Protein AF-A0A318HND5-F1 (afdb_monomer)

Sequence (137 aa):
MIKKLLAAVVAARGGPLGMVAAGAFGVLAAATIALPSAAAEPECTAAGLSSTLGPVASATGDYLTSHPDLNQVLTTAGGLPQDEAEKSIKVFFATHPQMWIDLRAIGRPLADLRAACPAQAAGPSPDIGKLYDAMAK

Mean predicted aligned error: 14.64 Å

Secondary structure (DSSP, 8-state):
--------------------------------------------SHHHHHHHHHHHHHHHHHHHHH-HHHHHHHHHHTTS-HHHHHHHHHHHHHH-HHHHHHHHHHTHHHHHHHHH-GGGTTSS-HHHHHHHHHHT-

pLDDT: mean 75.85, std 23.35, range [34.03, 98.5]

Foldseek 3Di:
DDDDDDDDDPVPDDDDDDDDDDDDDDDDPPPPPPDPCPPDQQPLDLVSLCVLVPQLVVVVVVLCVVVVVLVVLQVVLVPDDVVVSVVSNVVVCVVVVVSVVVNCVSCVSVVVSCVSHVVCVVPSPPVVVVVVVVVVD

Solvent-accessible surface area (backbone atoms only — not comparable to full-atom values): 8800 Å² total; per-residue (Å²): 141,78,91,79,88,80,92,81,82,81,86,75,88,75,84,93,82,83,84,89,80,93,74,93,74,91,71,90,74,80,74,75,73,79,63,80,75,69,79,65,73,81,52,84,44,75,64,43,48,48,69,54,46,53,60,37,51,51,54,48,52,55,48,33,70,76,33,59,67,61,39,48,53,56,57,56,31,74,77,44,59,70,69,57,22,54,49,52,54,52,57,50,40,72,78,36,56,65,61,53,52,52,53,49,59,56,44,38,68,59,54,52,49,29,70,75,27,64,91,46,54,86,41,77,56,77,61,58,61,52,48,54,59,59,72,75,107

Nearest PDB structures (foldseek):
  6kgq-assembly1_A  TM=4.401E-01  e=3.299E+00  Homo sapiens

InterPro domains:
  IPR032407 Haemophore, haem-binding [PF16525] (42-117)
  IPR032407 Haemophore, haem-binding [TIGR04529] (44-118)
  IPR038378 Haemophore, haem-binding domain superfamily [G3DSA:1.20.20.20] (39-137)

Organism: NCBI:txid39691

Radius of gyration: 23.8 Å; Cα contacts (8 Å, |Δi|>4): 48; chains: 1; bounding box: 48×38×71 Å

Structure (mmCIF, N/CA/C/O backbone):
data_AF-A0A318HND5-F1
#
_entry.id   AF-A0A318HND5-F1
#
loop_
_atom_site.group_PDB
_atom_site.id
_atom_site.type_symbol
_atom_site.label_atom_id
_atom_site.label_alt_id
_atom_site.label_comp_id
_atom_site.label_asym_id
_atom_site.label_entity_id
_atom_site.label_seq_id
_atom_site.pdbx_PDB_ins_code
_atom_site.Cartn_x
_atom_site.Cartn_y
_atom_site.Cartn_z
_atom_site.occupancy
_atom_site.B_iso_or_equiv
_atom_site.auth_seq_id
_atom_site.auth_comp_id
_atom_site.auth_asym_id
_atom_site.auth_atom_id
_atom_site.pdbx_PDB_model_num
ATOM 1 N N . MET A 1 1 ? 30.896 -11.951 -41.084 1.00 43.19 1 MET A N 1
ATOM 2 C CA . MET A 1 1 ? 31.458 -10.980 -42.056 1.00 43.19 1 MET A CA 1
ATOM 3 C C . MET A 1 1 ? 30.339 -10.709 -43.056 1.00 43.19 1 MET A C 1
ATOM 5 O O . MET A 1 1 ? 29.913 -11.677 -43.648 1.00 43.19 1 MET A O 1
ATOM 9 N N . ILE A 1 2 ? 29.681 -9.562 -43.239 1.00 38.75 2 ILE A N 1
ATOM 10 C CA . ILE A 1 2 ? 29.977 -8.121 -43.154 1.00 38.75 2 ILE A CA 1
ATOM 11 C C . ILE A 1 2 ? 28.572 -7.447 -43.189 1.00 38.75 2 ILE A C 1
ATOM 13 O O . ILE A 1 2 ? 27.770 -7.795 -44.043 1.00 38.75 2 ILE A O 1
ATOM 17 N N . LYS A 1 3 ? 28.121 -6.729 -42.141 1.00 34.03 3 LYS A N 1
ATOM 18 C CA . LYS A 1 3 ? 27.896 -5.255 -42.138 1.00 34.03 3 LYS A CA 1
ATOM 19 C C . LYS A 1 3 ? 27.333 -4.743 -43.486 1.00 34.03 3 LYS A C 1
ATOM 21 O O . LYS A 1 3 ? 28.061 -4.763 -44.460 1.00 34.03 3 LYS A O 1
ATOM 26 N N . LYS A 1 4 ? 26.129 -4.172 -43.620 1.00 40.22 4 LYS A N 1
ATOM 27 C CA . LYS A 1 4 ? 25.670 -2.907 -43.012 1.00 40.22 4 LYS A CA 1
ATOM 28 C C . LYS A 1 4 ? 24.433 -2.413 -43.801 1.00 40.22 4 LYS A C 1
ATOM 30 O O . LYS A 1 4 ? 24.447 -2.553 -45.015 1.00 40.22 4 LYS A O 1
ATOM 35 N N . LEU A 1 5 ? 23.520 -1.708 -43.117 1.00 37.84 5 LEU A N 1
ATOM 36 C CA . LEU A 1 5 ? 22.486 -0.795 -43.653 1.00 37.84 5 LEU A CA 1
ATOM 37 C C . LEU A 1 5 ? 21.376 -1.469 -44.498 1.00 37.84 5 LEU A C 1
ATOM 39 O O . LEU A 1 5 ? 21.641 -2.166 -45.459 1.00 37.84 5 LEU A O 1
ATOM 43 N N . LEU A 1 6 ? 20.092 -1.298 -44.193 1.00 38.66 6 LEU A N 1
ATOM 44 C CA . LEU A 1 6 ? 19.392 -0.016 -44.252 1.00 38.66 6 LEU A CA 1
ATOM 45 C C . LEU A 1 6 ? 18.204 0.005 -43.284 1.00 38.66 6 LEU A C 1
ATOM 47 O O . LEU A 1 6 ? 17.392 -0.915 -43.228 1.00 38.66 6 LEU A O 1
ATOM 51 N N . ALA A 1 7 ? 18.127 1.102 -42.541 1.00 40.38 7 ALA A N 1
ATOM 52 C CA . ALA A 1 7 ? 16.972 1.511 -41.772 1.00 40.38 7 ALA A CA 1
ATOM 53 C C . ALA A 1 7 ? 15.795 1.833 -42.701 1.00 40.38 7 ALA A C 1
ATOM 55 O O . ALA A 1 7 ? 15.978 2.572 -43.664 1.00 40.38 7 ALA A O 1
ATOM 56 N N . ALA A 1 8 ? 14.600 1.349 -42.368 1.00 39.00 8 ALA A N 1
ATOM 57 C CA . ALA A 1 8 ? 13.342 2.032 -42.657 1.00 39.00 8 ALA A CA 1
ATOM 58 C C . ALA A 1 8 ? 12.186 1.287 -41.984 1.00 39.00 8 ALA A C 1
ATOM 60 O O . ALA A 1 8 ? 11.844 0.183 -42.383 1.00 39.00 8 ALA A O 1
ATOM 61 N N . VAL A 1 9 ? 11.548 1.922 -41.004 1.00 35.62 9 VAL A N 1
ATOM 62 C CA . VAL A 1 9 ? 10.083 1.982 -40.937 1.00 35.62 9 VAL A CA 1
ATOM 63 C C . VAL A 1 9 ? 9.740 3.249 -40.149 1.00 35.62 9 VAL A C 1
ATOM 65 O O . VAL A 1 9 ? 9.363 3.252 -38.986 1.00 35.62 9 VAL A O 1
ATOM 68 N N . VAL A 1 10 ? 9.915 4.393 -40.811 1.00 37.78 10 VAL A N 1
ATOM 69 C CA . VAL A 1 10 ? 8.964 5.488 -40.614 1.00 37.78 10 VAL A CA 1
ATOM 70 C C . VAL A 1 10 ? 7.778 5.109 -41.487 1.00 37.78 10 VAL A C 1
ATOM 72 O O . VAL A 1 10 ? 7.755 5.359 -42.687 1.00 37.78 10 VAL A O 1
ATOM 75 N N . ALA A 1 11 ? 6.814 4.414 -40.889 1.00 42.06 11 ALA A N 1
ATOM 76 C CA . ALA A 1 11 ? 5.501 4.217 -41.480 1.00 42.06 11 ALA A CA 1
ATOM 77 C C . ALA A 1 11 ? 4.686 5.510 -41.303 1.00 42.06 11 ALA A C 1
ATOM 79 O O . ALA A 1 11 ? 3.715 5.546 -40.550 1.00 42.06 11 ALA A O 1
ATOM 80 N N . ALA A 1 12 ? 5.105 6.582 -41.979 1.00 38.72 12 ALA A N 1
ATOM 81 C CA . ALA A 1 12 ? 4.282 7.763 -42.202 1.00 38.72 12 ALA A CA 1
ATOM 82 C C . ALA A 1 12 ? 3.593 7.588 -43.557 1.00 38.72 12 ALA A C 1
ATOM 84 O O . ALA A 1 12 ? 4.218 7.543 -44.614 1.00 38.72 12 ALA A O 1
ATOM 85 N N . ARG A 1 13 ? 2.286 7.372 -43.490 1.00 48.22 13 ARG A N 1
ATOM 86 C CA . ARG A 1 13 ? 1.412 7.020 -44.606 1.00 48.22 13 ARG A CA 1
ATOM 87 C C . ARG A 1 13 ? 0.896 8.327 -45.211 1.00 48.22 13 ARG A C 1
ATOM 89 O O . ARG A 1 13 ? 0.109 8.998 -44.554 1.00 48.22 13 ARG A O 1
ATOM 96 N N . GLY A 1 14 ? 1.328 8.672 -46.429 1.00 39.88 14 GLY A N 1
ATOM 97 C CA . GLY A 1 14 ? 0.701 9.726 -47.241 1.00 39.88 14 GLY A CA 1
ATOM 98 C C . GLY A 1 14 ? 1.644 10.502 -48.172 1.00 39.88 14 GLY A C 1
ATOM 99 O O . GLY A 1 14 ? 2.255 11.460 -47.728 1.00 39.88 14 GLY A O 1
ATOM 100 N N . GLY A 1 15 ? 1.679 10.114 -49.457 1.00 35.00 15 GLY A N 1
ATOM 101 C CA . GLY A 1 15 ? 1.851 10.991 -50.639 1.00 35.00 15 GLY A CA 1
ATOM 102 C C . GLY A 1 15 ? 3.217 11.664 -50.918 1.00 35.00 15 GLY A C 1
ATOM 103 O O . GLY A 1 15 ? 3.770 12.310 -50.037 1.00 35.00 15 GLY A O 1
ATOM 104 N N . PRO A 1 16 ? 3.754 11.614 -52.159 1.00 44.19 16 PRO A N 1
ATOM 105 C CA . PRO A 1 16 ? 4.972 12.332 -52.532 1.00 44.19 16 PRO A CA 1
ATOM 106 C C . PRO A 1 16 ? 4.646 13.707 -53.137 1.00 44.19 16 PRO A C 1
ATOM 108 O O . PRO A 1 16 ? 3.994 13.759 -54.171 1.00 44.19 16 PRO A O 1
ATOM 111 N N . LEU A 1 17 ? 5.124 14.802 -52.534 1.00 47.47 17 LEU A N 1
ATOM 112 C CA . LEU A 1 17 ? 5.530 16.054 -53.203 1.00 47.47 17 LEU A CA 1
ATOM 113 C C . LEU A 1 17 ? 6.129 17.025 -52.158 1.00 47.47 17 LEU A C 1
ATOM 115 O O . LEU A 1 17 ? 5.504 17.270 -51.133 1.00 47.47 17 LEU A O 1
ATOM 119 N N . GLY A 1 18 ? 7.286 17.634 -52.450 1.00 36.81 18 GLY A N 1
ATOM 120 C CA . GLY A 1 18 ? 7.645 18.950 -51.887 1.00 36.81 18 GLY A CA 1
ATOM 121 C C . GLY A 1 18 ? 8.776 19.030 -50.848 1.00 36.81 18 GLY A C 1
ATOM 122 O O . GLY A 1 18 ? 8.541 19.083 -49.652 1.00 36.81 18 GLY A O 1
ATOM 123 N N . MET A 1 19 ? 10.012 19.087 -51.346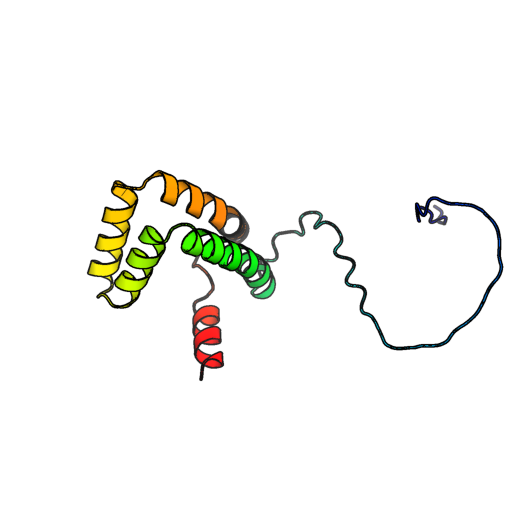 1.00 45.28 19 MET A N 1
ATOM 124 C CA . MET A 1 19 ? 11.087 20.050 -51.026 1.00 45.28 19 MET A CA 1
ATOM 125 C C . MET A 1 19 ? 11.098 20.818 -49.673 1.00 45.28 19 MET A C 1
ATOM 127 O O . MET A 1 19 ? 10.273 21.684 -49.416 1.00 45.28 19 MET A O 1
ATOM 131 N N . VAL A 1 20 ? 12.156 20.543 -48.894 1.00 48.91 20 VAL A N 1
ATOM 132 C CA . VAL A 1 20 ? 12.978 21.399 -48.000 1.00 48.91 20 VAL A CA 1
ATOM 133 C C . VAL A 1 20 ? 12.445 22.786 -47.589 1.00 48.91 20 VAL A C 1
ATOM 135 O O . VAL A 1 20 ? 12.378 23.698 -48.406 1.00 48.91 20 VAL A O 1
ATOM 138 N N . ALA A 1 21 ? 12.339 23.010 -46.273 1.00 39.94 21 ALA A N 1
ATOM 139 C CA . ALA A 1 21 ? 12.665 24.298 -45.656 1.00 39.94 21 ALA A CA 1
ATOM 140 C C . ALA A 1 21 ? 13.327 24.071 -44.288 1.00 39.94 21 ALA A C 1
ATOM 142 O O . ALA A 1 21 ? 12.718 23.556 -43.352 1.00 39.94 21 ALA A O 1
ATOM 143 N N . ALA A 1 22 ? 14.604 24.438 -44.195 1.00 48.66 22 ALA A N 1
ATOM 144 C CA . ALA A 1 22 ? 15.317 24.566 -42.938 1.00 48.66 22 ALA A CA 1
ATOM 145 C C . ALA A 1 22 ? 14.689 25.701 -42.113 1.00 48.66 22 ALA A C 1
ATOM 147 O O . ALA A 1 22 ? 14.608 26.835 -42.577 1.00 48.66 22 ALA A O 1
ATOM 148 N N . GLY A 1 23 ? 14.270 25.391 -40.889 1.00 37.94 23 GLY A N 1
ATOM 149 C CA . GLY A 1 23 ? 13.847 26.360 -39.885 1.00 37.94 23 GLY A CA 1
ATOM 150 C C . GLY A 1 23 ? 14.490 25.988 -38.560 1.00 37.94 23 GLY A C 1
ATOM 151 O O . GLY A 1 23 ? 14.035 25.080 -37.872 1.00 37.94 23 GLY A O 1
ATOM 152 N N . ALA A 1 24 ? 15.595 26.654 -38.244 1.00 48.97 24 ALA A N 1
ATOM 153 C CA . ALA A 1 24 ? 16.280 26.534 -36.972 1.00 48.97 24 ALA A CA 1
ATOM 154 C C . ALA A 1 24 ? 15.398 27.095 -35.845 1.00 48.97 24 ALA A C 1
ATOM 156 O O . ALA A 1 24 ? 15.277 28.305 -35.695 1.00 48.97 24 ALA A O 1
ATOM 157 N N . PHE A 1 25 ? 14.832 26.208 -35.030 1.00 46.75 25 PHE A N 1
ATOM 158 C CA . PHE A 1 25 ? 14.495 26.488 -33.637 1.00 46.75 25 PHE A CA 1
ATOM 159 C C . PHE A 1 25 ? 15.054 25.345 -32.798 1.00 46.75 25 PHE A C 1
ATOM 161 O O . PHE A 1 25 ? 14.467 24.273 -32.676 1.00 46.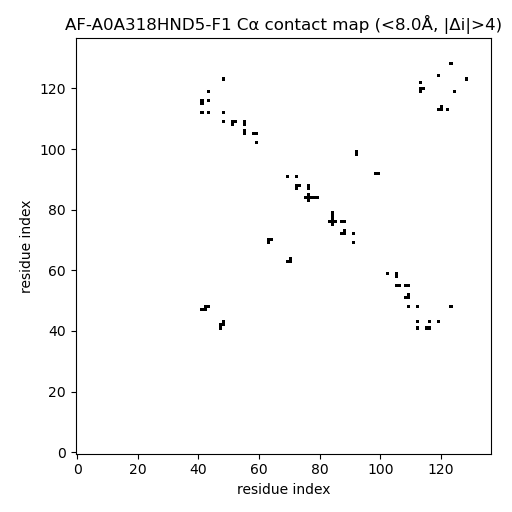75 25 PHE A O 1
ATOM 168 N N . GLY A 1 26 ? 16.254 25.567 -32.268 1.00 48.16 26 GLY A N 1
ATOM 169 C CA . GLY A 1 26 ? 16.802 24.740 -31.212 1.00 48.16 26 GLY A CA 1
ATOM 170 C C . GLY A 1 26 ? 16.126 25.097 -29.898 1.00 48.16 26 GLY A C 1
ATOM 171 O O . GLY A 1 26 ? 16.364 26.175 -29.376 1.00 48.16 26 GLY A O 1
ATOM 172 N N . VAL A 1 27 ? 15.336 24.176 -29.360 1.00 44.12 27 VAL A N 1
ATOM 173 C CA . VAL A 1 27 ? 15.323 23.841 -27.933 1.00 44.12 27 VAL A CA 1
ATOM 174 C C . VAL A 1 27 ? 15.104 22.336 -27.873 1.00 44.12 27 VAL A C 1
ATOM 176 O O . VAL A 1 27 ? 14.225 21.793 -28.537 1.00 44.12 27 VAL A O 1
ATOM 179 N N . LEU A 1 28 ? 15.974 21.669 -27.124 1.00 48.06 28 LEU A N 1
ATOM 180 C CA . LEU A 1 28 ? 16.009 20.235 -26.878 1.00 48.06 28 LEU A CA 1
ATOM 181 C C . LEU A 1 28 ? 14.664 19.747 -26.320 1.00 48.06 28 LEU A C 1
ATOM 183 O O . LEU A 1 28 ? 14.468 19.690 -25.110 1.00 48.06 28 LEU A O 1
ATOM 187 N N . ALA A 1 29 ? 13.737 19.358 -27.190 1.00 41.47 29 ALA A N 1
ATOM 188 C CA . ALA A 1 29 ? 12.691 18.436 -26.793 1.00 41.47 29 ALA A CA 1
ATOM 189 C C . ALA A 1 29 ? 13.370 17.073 -26.677 1.00 41.47 29 ALA A C 1
ATOM 191 O O . ALA A 1 29 ? 13.597 16.389 -27.677 1.00 41.47 29 ALA A O 1
ATOM 192 N N . ALA A 1 30 ? 13.766 16.715 -25.456 1.00 47.53 30 ALA A N 1
ATOM 193 C CA . ALA A 1 30 ? 14.032 15.337 -25.099 1.00 47.53 30 ALA A CA 1
ATOM 194 C C . ALA A 1 30 ? 12.756 14.549 -25.411 1.00 47.53 30 ALA A C 1
ATOM 196 O O . ALA A 1 30 ? 11.840 14.463 -24.599 1.00 47.53 30 ALA A O 1
ATOM 197 N N . ALA A 1 31 ? 12.665 14.039 -26.637 1.00 42.81 31 ALA A N 1
ATOM 198 C CA . ALA A 1 31 ? 11.703 13.029 -27.003 1.00 42.81 31 ALA A CA 1
ATOM 199 C C . ALA A 1 31 ? 12.103 11.788 -26.208 1.00 42.81 31 ALA A C 1
ATOM 201 O O . ALA A 1 31 ? 12.913 10.975 -26.653 1.00 42.81 31 ALA A O 1
ATOM 202 N N . THR A 1 32 ? 11.583 11.676 -24.988 1.00 50.28 32 THR A N 1
ATOM 203 C CA . THR A 1 32 ? 11.476 10.402 -24.299 1.00 50.28 32 THR A CA 1
ATOM 204 C C . THR A 1 32 ? 10.526 9.571 -25.141 1.00 50.28 32 THR A C 1
ATOM 206 O O . THR A 1 32 ? 9.306 9.597 -25.002 1.00 50.28 32 THR A O 1
ATOM 209 N N . ILE A 1 33 ? 11.107 8.875 -26.110 1.00 44.88 33 ILE A N 1
ATOM 210 C CA . ILE A 1 33 ? 10.446 7.780 -26.788 1.00 44.88 33 ILE A CA 1
ATOM 211 C C . ILE A 1 33 ? 10.142 6.800 -25.658 1.00 44.88 33 ILE A C 1
ATOM 213 O O . ILE A 1 33 ? 11.041 6.116 -25.170 1.00 44.88 33 ILE A O 1
ATOM 217 N N . ALA A 1 34 ? 8.903 6.795 -25.173 1.00 51.25 34 ALA A N 1
ATOM 218 C CA . ALA A 1 34 ? 8.392 5.715 -24.354 1.00 51.25 34 ALA A CA 1
ATOM 219 C C . ALA A 1 34 ? 8.334 4.496 -25.277 1.00 51.25 34 ALA A C 1
ATOM 221 O O . ALA A 1 34 ? 7.313 4.202 -25.899 1.00 51.25 34 ALA A O 1
ATOM 222 N N . LEU A 1 35 ? 9.490 3.853 -25.465 1.00 38.25 35 LEU A N 1
ATOM 223 C CA . LEU A 1 35 ? 9.539 2.524 -26.032 1.00 38.25 35 LEU A CA 1
ATOM 224 C C . LEU A 1 35 ? 8.647 1.651 -25.146 1.00 38.25 35 LEU A C 1
ATOM 226 O O . LEU A 1 35 ? 8.705 1.793 -23.920 1.00 38.25 35 LEU A O 1
ATOM 230 N N . PRO A 1 36 ? 7.823 0.764 -25.731 1.00 41.84 36 PRO A N 1
ATOM 231 C CA . PRO A 1 36 ? 7.170 -0.265 -24.942 1.00 41.84 36 PRO A CA 1
ATOM 232 C C . PRO A 1 36 ? 8.268 -0.931 -24.122 1.00 41.84 36 PRO A C 1
ATOM 234 O O . PRO A 1 36 ? 9.292 -1.322 -24.686 1.00 41.84 36 PRO A O 1
ATOM 237 N N . SER A 1 37 ? 8.099 -0.974 -22.802 1.00 51.12 37 SER A N 1
ATOM 238 C CA . SER A 1 37 ? 9.023 -1.654 -21.907 1.00 51.12 37 SER A CA 1
ATOM 239 C C . SER A 1 37 ? 9.028 -3.132 -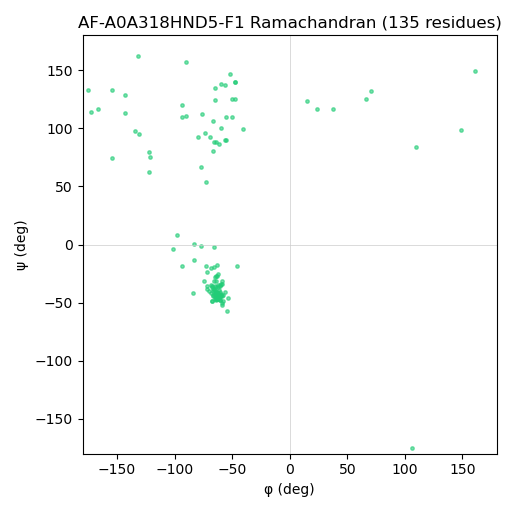22.297 1.00 51.12 37 SER A C 1
ATOM 241 O O . SER A 1 37 ? 8.246 -3.927 -21.779 1.00 51.12 37 SER A O 1
ATOM 243 N N . ALA A 1 38 ? 9.875 -3.503 -23.262 1.00 44.62 38 ALA A N 1
ATOM 244 C CA . ALA A 1 38 ? 10.432 -4.838 -23.337 1.00 44.62 38 ALA A CA 1
ATOM 245 C C . ALA A 1 38 ? 10.968 -5.062 -21.936 1.00 44.62 38 ALA A C 1
ATOM 247 O O . ALA A 1 38 ? 11.833 -4.285 -21.544 1.00 44.62 38 ALA A O 1
ATOM 248 N N . ALA A 1 39 ? 10.323 -5.952 -21.174 1.00 50.78 39 ALA A N 1
ATOM 249 C CA . ALA A 1 39 ? 10.524 -6.106 -19.741 1.00 50.78 39 ALA A CA 1
ATOM 250 C C . ALA A 1 39 ? 12.019 -5.993 -19.437 1.00 50.78 39 ALA A C 1
ATOM 252 O O . ALA A 1 39 ? 12.779 -6.921 -19.712 1.00 50.78 39 ALA A O 1
ATOM 253 N N . ALA A 1 40 ? 12.435 -4.802 -18.992 1.00 56.75 40 ALA A N 1
ATOM 254 C CA . ALA A 1 40 ? 13.790 -4.598 -18.539 1.00 56.75 40 ALA A CA 1
ATOM 255 C C . ALA A 1 40 ? 13.945 -5.583 -17.389 1.00 56.75 40 ALA A C 1
ATOM 257 O O . ALA A 1 40 ? 12.991 -5.784 -16.623 1.00 56.75 40 ALA A O 1
ATOM 258 N N . GLU A 1 41 ? 15.091 -6.256 -17.322 1.00 58.31 41 GLU A N 1
ATOM 259 C CA . GLU A 1 41 ? 15.373 -7.101 -16.171 1.00 58.31 41 GLU A CA 1
ATOM 260 C C . GLU A 1 41 ? 15.062 -6.298 -14.901 1.00 58.31 41 GLU A C 1
ATOM 262 O O . GLU A 1 41 ? 15.277 -5.083 -14.889 1.00 58.31 41 GLU A O 1
ATOM 267 N N . PRO A 1 42 ? 14.456 -6.924 -13.882 1.00 65.88 42 PRO A N 1
ATOM 268 C CA . PRO A 1 42 ? 13.975 -6.205 -12.718 1.00 65.88 42 PRO A CA 1
ATOM 269 C C . PRO A 1 42 ? 15.129 -5.401 -12.120 1.00 65.88 42 PRO A C 1
ATOM 271 O O . PRO A 1 42 ? 16.093 -5.956 -11.595 1.00 65.88 42 PRO A O 1
ATOM 274 N N . GLU A 1 43 ? 15.039 -4.078 -12.258 1.00 74.88 43 GLU A N 1
ATOM 275 C CA . GLU A 1 43 ? 16.041 -3.144 -11.772 1.00 74.88 43 GLU A CA 1
ATOM 276 C C . GLU A 1 43 ? 15.979 -3.166 -10.246 1.00 74.88 43 GLU A C 1
ATOM 278 O O . GLU A 1 43 ? 15.185 -2.449 -9.632 1.00 74.88 43 GLU A O 1
ATOM 283 N N . CYS A 1 44 ? 16.806 -4.016 -9.632 1.00 85.44 44 CYS A N 1
ATOM 284 C CA . CYS A 1 44 ? 16.912 -4.183 -8.184 1.00 85.44 44 CYS A CA 1
ATOM 285 C C . CYS A 1 44 ? 17.612 -2.973 -7.527 1.00 85.44 44 CYS A C 1
ATOM 287 O O . CYS A 1 44 ? 18.622 -3.097 -6.831 1.00 85.44 44 CYS A O 1
ATOM 289 N N . THR A 1 45 ? 17.098 -1.774 -7.801 1.00 84.19 45 THR A N 1
ATOM 290 C CA . THR A 1 45 ? 17.624 -0.466 -7.415 1.00 84.19 45 THR A CA 1
ATOM 291 C C . THR A 1 45 ? 16.511 0.389 -6.806 1.00 84.19 45 THR A C 1
ATOM 293 O O . THR A 1 45 ? 15.321 0.147 -7.016 1.00 84.19 45 THR A O 1
ATOM 296 N N . ALA A 1 46 ? 16.880 1.445 -6.074 1.00 81.62 46 ALA A N 1
ATOM 297 C CA . ALA A 1 46 ? 15.906 2.404 -5.543 1.00 81.62 46 ALA A CA 1
ATOM 298 C C . ALA A 1 46 ? 15.084 3.087 -6.655 1.00 81.62 46 ALA A C 1
ATOM 300 O O . ALA A 1 46 ? 13.898 3.364 -6.469 1.00 81.62 46 ALA A O 1
ATOM 301 N N . ALA A 1 47 ? 15.697 3.321 -7.821 1.00 84.38 47 ALA A N 1
ATOM 302 C CA . ALA A 1 47 ? 15.018 3.876 -8.986 1.00 84.38 47 ALA A CA 1
ATOM 303 C C . ALA A 1 47 ? 13.981 2.895 -9.554 1.00 84.38 47 ALA A C 1
ATOM 305 O O . ALA A 1 47 ? 12.827 3.279 -9.718 1.00 84.38 47 ALA A O 1
ATOM 306 N N . GLY A 1 48 ? 14.350 1.626 -9.765 1.00 85.00 48 GLY A N 1
ATOM 307 C CA . GLY A 1 48 ? 13.428 0.595 -10.261 1.00 85.00 48 GLY A CA 1
ATOM 308 C C . GLY A 1 48 ? 12.235 0.367 -9.330 1.00 85.00 48 GLY A C 1
ATOM 309 O O . GLY A 1 48 ? 11.084 0.303 -9.775 1.00 85.00 48 GLY A O 1
ATOM 310 N N . LEU A 1 49 ? 12.487 0.356 -8.018 1.00 85.50 49 LEU A N 1
ATOM 311 C CA . LEU A 1 49 ? 11.425 0.307 -7.018 1.00 85.50 49 LEU A CA 1
ATOM 312 C C . LEU A 1 49 ? 10.505 1.533 -7.100 1.00 85.50 49 LEU A C 1
ATOM 314 O O . LEU A 1 49 ? 9.288 1.373 -7.105 1.00 85.50 49 LEU A O 1
ATOM 318 N N . SER A 1 50 ? 11.060 2.742 -7.202 1.00 86.44 50 SER A N 1
ATOM 319 C CA . SER A 1 50 ? 10.272 3.983 -7.287 1.00 86.44 50 SER A CA 1
ATOM 320 C C . SER A 1 50 ? 9.423 4.042 -8.561 1.00 86.44 50 SER A C 1
ATOM 322 O O . SER A 1 50 ? 8.248 4.404 -8.505 1.00 86.44 50 SER A O 1
ATOM 324 N N . SER A 1 51 ? 9.980 3.614 -9.699 1.00 87.94 51 SER A N 1
ATOM 325 C CA . SER A 1 51 ? 9.259 3.494 -10.972 1.00 87.94 51 SER A CA 1
ATOM 326 C C . SER A 1 51 ? 8.119 2.473 -10.918 1.00 87.94 51 SER A C 1
ATOM 328 O O . SER A 1 51 ? 7.136 2.634 -11.633 1.00 87.94 51 SER A O 1
ATOM 330 N N . THR A 1 52 ? 8.216 1.458 -10.053 1.00 90.12 52 THR A N 1
ATOM 331 C CA . THR A 1 52 ? 7.142 0.477 -9.821 1.00 90.12 52 THR A CA 1
ATOM 332 C C . THR A 1 52 ? 6.108 0.992 -8.814 1.00 90.12 52 THR A C 1
ATOM 334 O O . THR A 1 52 ? 4.907 0.824 -9.013 1.00 90.12 52 THR A O 1
ATOM 337 N N . LEU A 1 53 ? 6.559 1.644 -7.737 1.00 89.50 53 LEU A N 1
ATOM 338 C CA . LEU A 1 53 ? 5.703 2.194 -6.683 1.00 89.50 53 LEU A CA 1
ATOM 339 C C . LEU A 1 53 ? 4.787 3.305 -7.195 1.00 89.50 53 LEU A C 1
ATOM 341 O O . LEU A 1 53 ? 3.618 3.317 -6.829 1.00 89.50 53 LEU A O 1
ATOM 345 N N . GLY A 1 54 ? 5.291 4.219 -8.029 1.00 92.12 54 GLY A N 1
ATOM 346 C CA . GLY A 1 54 ? 4.534 5.388 -8.491 1.00 92.12 54 GLY A CA 1
ATOM 347 C C . GLY A 1 54 ? 3.183 5.036 -9.135 1.00 92.12 54 GLY A C 1
ATOM 348 O O . GLY A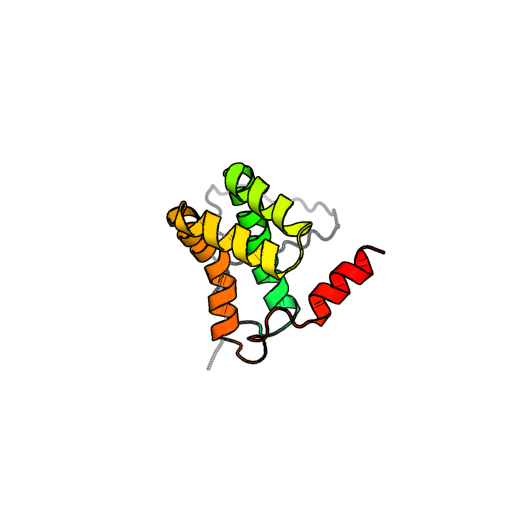 1 54 ? 2.147 5.482 -8.639 1.00 92.12 54 GLY A O 1
ATOM 349 N N . PRO A 1 55 ? 3.153 4.202 -10.192 1.00 94.75 55 PRO A N 1
ATOM 350 C CA . PRO A 1 55 ? 1.905 3.775 -10.823 1.00 94.75 55 PRO A CA 1
ATOM 351 C C . PRO A 1 55 ? 0.975 3.003 -9.881 1.00 94.75 55 PRO A C 1
ATOM 353 O O . PRO A 1 55 ? -0.234 3.218 -9.906 1.00 94.75 55 PRO A O 1
ATOM 356 N N . VAL A 1 56 ? 1.523 2.137 -9.018 1.00 95.69 56 VAL A N 1
ATOM 357 C CA . VAL A 1 56 ? 0.731 1.377 -8.034 1.00 95.69 56 VAL A CA 1
ATOM 358 C C . VAL A 1 56 ? 0.081 2.311 -7.012 1.00 95.69 56 VAL A C 1
ATOM 360 O O . VAL A 1 56 ? -1.096 2.148 -6.692 1.00 95.69 56 VAL A O 1
ATOM 363 N N . ALA A 1 57 ? 0.815 3.312 -6.525 1.00 94.94 57 ALA A N 1
ATOM 364 C CA . ALA A 1 57 ? 0.295 4.317 -5.607 1.00 94.94 57 ALA A CA 1
ATOM 365 C C . ALA A 1 57 ? -0.805 5.163 -6.264 1.00 94.94 57 ALA A C 1
ATOM 367 O O . ALA A 1 57 ? -1.852 5.365 -5.653 1.00 94.94 57 ALA A O 1
ATOM 368 N N . SER A 1 58 ? -0.611 5.583 -7.520 1.00 97.88 58 SER A N 1
ATOM 369 C CA . SER A 1 58 ? -1.639 6.299 -8.288 1.00 97.88 58 SER A CA 1
ATOM 370 C C . SER A 1 58 ? -2.916 5.467 -8.426 1.00 97.88 58 SER A C 1
ATOM 372 O O . SER A 1 58 ? -3.986 5.924 -8.039 1.00 97.88 58 SER A O 1
ATOM 374 N N . ALA A 1 59 ? -2.800 4.216 -8.885 1.00 98.06 59 ALA A N 1
ATOM 375 C CA . ALA A 1 59 ? -3.944 3.320 -9.047 1.00 98.06 59 ALA A CA 1
ATOM 376 C C . ALA A 1 59 ? -4.647 3.016 -7.713 1.00 98.06 59 ALA A C 1
ATOM 378 O O . ALA A 1 59 ? -5.869 2.891 -7.664 1.00 98.06 59 ALA A O 1
ATOM 379 N N . THR A 1 60 ? -3.889 2.931 -6.617 1.00 98.00 60 THR A N 1
ATOM 380 C CA . THR A 1 60 ? -4.460 2.798 -5.271 1.00 98.00 60 THR A CA 1
ATOM 381 C C . THR A 1 60 ? -5.261 4.044 -4.896 1.00 98.00 60 THR A C 1
ATOM 383 O O . THR A 1 60 ? -6.372 3.914 -4.396 1.00 98.00 60 THR A O 1
ATOM 386 N N . GLY A 1 61 ? -4.749 5.247 -5.171 1.00 97.88 61 GLY A N 1
ATOM 387 C CA . GLY A 1 61 ? -5.471 6.501 -4.932 1.00 97.88 61 GLY A CA 1
ATOM 388 C C . GLY A 1 61 ? -6.786 6.594 -5.713 1.00 97.88 61 GLY A C 1
ATOM 389 O O . GLY A 1 61 ? -7.819 6.947 -5.139 1.00 97.88 61 GLY A O 1
ATOM 390 N N . ASP A 1 62 ? -6.779 6.200 -6.986 1.00 98.50 62 ASP A N 1
ATOM 391 C CA . ASP A 1 62 ? -7.989 6.140 -7.817 1.00 98.50 62 ASP A CA 1
ATOM 392 C C . ASP A 1 62 ? -9.001 5.119 -7.264 1.00 98.50 62 ASP A C 1
ATOM 394 O O . ASP A 1 62 ? -10.209 5.378 -7.189 1.00 98.50 62 ASP A O 1
ATOM 398 N N . TYR A 1 63 ? -8.511 3.964 -6.804 1.00 98.19 63 TYR A N 1
ATOM 399 C CA . TYR A 1 63 ? -9.340 2.940 -6.173 1.00 98.19 63 TYR A CA 1
ATOM 400 C C . TYR A 1 63 ? -9.979 3.449 -4.877 1.00 98.19 63 TYR A C 1
ATOM 402 O O . TYR A 1 63 ? -11.186 3.329 -4.701 1.00 98.19 63 TYR A O 1
ATOM 410 N N . LEU A 1 64 ? -9.208 4.091 -3.999 1.00 98.12 64 LEU A N 1
ATOM 411 C CA . LEU A 1 64 ? -9.726 4.671 -2.756 1.00 98.12 64 LEU A CA 1
ATOM 412 C C . LEU A 1 64 ? -10.724 5.803 -3.018 1.00 98.12 64 LEU A C 1
ATOM 414 O O . LEU A 1 64 ? -11.731 5.910 -2.326 1.00 98.12 64 LEU A O 1
ATOM 418 N N . THR A 1 65 ? -10.501 6.612 -4.053 1.00 98.25 65 THR A N 1
ATOM 419 C CA . THR A 1 65 ? -11.443 7.672 -4.444 1.00 98.25 65 THR A CA 1
ATOM 420 C C . THR A 1 65 ? -12.786 7.099 -4.911 1.00 98.25 65 THR A C 1
ATOM 422 O O . THR A 1 65 ? -13.834 7.680 -4.633 1.00 98.25 65 THR A O 1
ATOM 425 N N . SER A 1 66 ? -12.774 5.946 -5.588 1.00 98.31 66 SER A N 1
ATOM 426 C CA . SER A 1 66 ? -13.992 5.237 -6.013 1.00 98.31 66 SER A CA 1
ATOM 427 C C . SER A 1 66 ? -14.619 4.353 -4.925 1.00 98.31 66 SER A C 1
ATOM 429 O O . SER A 1 66 ? -15.779 3.971 -5.064 1.00 98.31 66 SER A O 1
ATOM 431 N N . HIS A 1 67 ? -13.897 4.083 -3.831 1.00 98.25 67 HIS A N 1
ATOM 432 C CA . HIS A 1 67 ? -14.331 3.268 -2.690 1.00 98.25 67 HIS A CA 1
ATOM 433 C C . HIS A 1 67 ? -14.268 4.092 -1.390 1.00 98.25 67 HIS A C 1
ATOM 435 O O . HIS A 1 67 ? -13.335 3.940 -0.590 1.00 98.25 67 HIS A O 1
ATOM 441 N N . PRO A 1 68 ? -15.233 5.010 -1.172 1.00 97.94 68 PRO A N 1
ATOM 442 C CA . PRO A 1 68 ? -15.184 5.967 -0.065 1.00 97.94 68 PRO A CA 1
ATOM 443 C C . PRO A 1 68 ? -15.234 5.307 1.319 1.00 97.94 68 PRO A C 1
ATOM 445 O O . PRO A 1 68 ? -14.694 5.853 2.278 1.00 97.94 68 PRO A O 1
ATOM 448 N N . ASP A 1 69 ? -15.845 4.132 1.427 1.00 97.31 69 ASP A N 1
ATOM 449 C CA . ASP A 1 69 ? -15.906 3.316 2.638 1.00 97.31 69 ASP A CA 1
ATOM 450 C C . ASP A 1 69 ? -14.530 2.761 3.029 1.00 97.31 69 ASP A C 1
ATOM 452 O O . ASP A 1 69 ? -14.088 2.933 4.168 1.00 97.31 69 ASP A O 1
ATOM 456 N N . LEU A 1 70 ? -13.805 2.177 2.072 1.00 97.56 70 LEU A N 1
ATOM 457 C CA . LEU A 1 70 ? -12.430 1.731 2.280 1.00 97.56 70 LEU A CA 1
ATOM 458 C C . LEU A 1 70 ? -11.513 2.918 2.599 1.00 97.56 70 LEU A C 1
ATOM 460 O O . LEU A 1 70 ? -10.705 2.845 3.526 1.00 97.56 70 LEU A O 1
ATOM 464 N N . ASN A 1 71 ? -11.653 4.023 1.864 1.00 97.88 71 ASN A N 1
ATOM 465 C CA . ASN A 1 71 ? -10.883 5.238 2.118 1.00 97.88 71 ASN A CA 1
ATOM 466 C C . ASN A 1 71 ? -11.100 5.763 3.544 1.00 97.88 71 ASN A C 1
ATOM 468 O O . ASN A 1 71 ? -10.139 6.113 4.232 1.00 97.88 71 ASN A O 1
ATOM 472 N N . GLN A 1 72 ? -12.348 5.772 4.018 1.00 97.75 72 GLN A N 1
ATOM 473 C CA . GLN A 1 72 ? -12.677 6.182 5.379 1.00 97.75 72 GLN A CA 1
ATOM 474 C C . GLN A 1 72 ? -12.015 5.270 6.417 1.00 97.75 72 GLN A C 1
ATOM 476 O O . GLN A 1 72 ? -11.388 5.776 7.348 1.00 97.75 72 GLN A O 1
ATOM 481 N N . VAL A 1 73 ? -12.100 3.946 6.254 1.00 97.38 73 VAL A N 1
ATOM 482 C CA . VAL A 1 73 ? -11.496 2.993 7.199 1.00 97.38 73 VAL A CA 1
ATOM 483 C C . VAL A 1 73 ? -9.981 3.150 7.263 1.00 97.38 73 VAL A C 1
ATOM 485 O O . VAL A 1 73 ? -9.430 3.212 8.363 1.00 97.38 73 VAL A O 1
ATOM 488 N N . LEU A 1 74 ? -9.305 3.268 6.118 1.00 96.69 74 LEU A N 1
ATOM 489 C CA . LEU A 1 74 ? -7.856 3.481 6.087 1.00 96.69 74 LEU A CA 1
ATOM 490 C C . LEU A 1 74 ? -7.458 4.842 6.676 1.00 96.69 74 LEU A C 1
ATOM 492 O O . LEU A 1 74 ? -6.470 4.925 7.404 1.00 96.69 74 LEU A O 1
ATOM 496 N N . THR A 1 75 ? -8.247 5.890 6.429 1.00 96.94 75 THR A N 1
ATOM 497 C CA . THR A 1 75 ? -8.012 7.226 7.000 1.00 96.94 75 THR A CA 1
ATOM 498 C C . THR A 1 75 ? -8.147 7.214 8.520 1.00 96.94 75 THR A C 1
ATOM 500 O O . THR A 1 75 ? -7.279 7.727 9.222 1.00 96.94 75 THR A O 1
ATOM 503 N N . THR A 1 76 ? -9.209 6.600 9.052 1.00 96.69 76 THR A N 1
ATOM 504 C CA . THR A 1 76 ? -9.393 6.457 10.502 1.00 96.69 76 THR A CA 1
ATOM 505 C C . THR A 1 76 ? -8.289 5.604 11.121 1.00 96.69 76 THR A C 1
ATOM 507 O O . THR A 1 76 ? -7.760 5.970 12.168 1.00 96.69 76 THR A O 1
ATOM 510 N N . ALA A 1 77 ? -7.892 4.510 10.464 1.00 96.38 77 ALA A N 1
ATOM 511 C CA . ALA A 1 77 ? -6.818 3.643 10.939 1.00 96.38 77 ALA A CA 1
ATOM 512 C C . ALA A 1 77 ? -5.480 4.385 11.102 1.00 96.38 77 ALA A C 1
ATOM 514 O O . ALA A 1 77 ? -4.727 4.063 12.016 1.00 96.38 77 ALA A O 1
ATOM 515 N N . GLY A 1 78 ? -5.210 5.414 10.290 1.00 93.25 78 GLY A N 1
ATOM 516 C CA . GLY A 1 78 ? -3.997 6.234 10.397 1.00 93.25 78 GLY A CA 1
ATOM 517 C C . GLY A 1 78 ? -3.850 7.019 11.709 1.00 93.25 78 GLY A C 1
ATOM 518 O O . GLY A 1 78 ? -2.745 7.447 12.029 1.00 93.25 78 GLY A O 1
ATOM 519 N N . GLY A 1 79 ? -4.933 7.205 12.473 1.00 94.69 79 GLY A N 1
ATOM 520 C CA . GLY A 1 79 ? -4.912 7.867 13.784 1.00 94.69 79 GLY A CA 1
ATOM 521 C C . GLY A 1 79 ? -4.957 6.920 14.986 1.00 94.69 79 GLY A C 1
ATOM 522 O O . GLY A 1 79 ? -4.905 7.388 16.123 1.00 94.69 79 GLY A O 1
ATOM 523 N N . LEU A 1 80 ? -5.096 5.612 14.761 1.00 95.94 80 LEU A N 1
ATOM 524 C CA . LEU A 1 80 ? -5.233 4.620 15.826 1.00 95.94 80 LEU A CA 1
ATOM 525 C C . LEU A 1 80 ? -3.869 4.067 16.271 1.00 95.94 80 LEU A C 1
ATOM 527 O O . LEU A 1 80 ? -2.914 4.065 15.488 1.00 95.94 80 LEU A O 1
ATOM 531 N N . PRO A 1 81 ? -3.773 3.525 17.499 1.00 97.38 81 PRO A N 1
ATOM 532 C CA . PRO A 1 81 ? -2.691 2.618 17.865 1.00 97.38 81 PRO A CA 1
ATOM 533 C C . PRO A 1 81 ? -2.565 1.475 16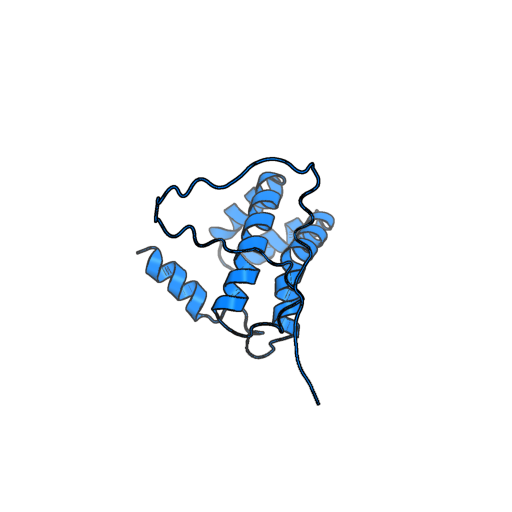.850 1.00 97.38 81 PRO A C 1
ATOM 535 O O . PRO A 1 81 ? -3.555 1.033 16.266 1.00 97.38 81 PRO A O 1
ATOM 538 N N . GLN A 1 82 ? -1.341 0.997 16.619 1.00 94.00 82 GLN A N 1
ATOM 539 C CA . GLN A 1 82 ? -1.045 0.053 15.535 1.00 94.00 82 GLN A CA 1
ATOM 540 C C . GLN A 1 82 ? -1.900 -1.225 15.595 1.00 94.00 82 GLN A C 1
ATOM 542 O O . GLN A 1 82 ? -2.364 -1.711 14.563 1.00 94.00 82 GLN A O 1
ATOM 547 N N . ASP A 1 83 ? -2.120 -1.764 16.791 1.00 96.06 83 ASP A N 1
ATOM 548 C CA . ASP A 1 83 ? -2.930 -2.960 17.021 1.00 96.06 83 ASP A CA 1
ATOM 549 C C . ASP A 1 83 ? -4.415 -2.722 16.707 1.00 96.06 83 ASP A C 1
ATOM 551 O O . ASP A 1 83 ? -5.070 -3.561 16.079 1.00 96.06 83 ASP A O 1
ATOM 555 N N . GLU A 1 84 ? -4.937 -1.554 17.077 1.00 96.94 84 GLU A N 1
ATOM 556 C CA . GLU A 1 84 ? -6.306 -1.141 16.772 1.00 96.94 84 GLU A CA 1
ATOM 557 C C . GLU A 1 84 ? -6.506 -0.879 15.272 1.00 96.94 84 GLU A C 1
ATOM 559 O O . GLU A 1 84 ? -7.501 -1.328 14.693 1.00 96.94 84 GLU A O 1
ATOM 564 N N . ALA A 1 85 ? -5.541 -0.223 14.621 1.00 95.94 85 ALA A N 1
ATOM 565 C CA . ALA A 1 85 ? -5.531 0.011 13.179 1.00 95.94 85 ALA A CA 1
ATOM 566 C C . ALA A 1 85 ? -5.572 -1.313 12.401 1.00 95.94 85 ALA A C 1
ATOM 568 O O . ALA A 1 85 ? -6.429 -1.514 11.536 1.00 95.94 85 ALA A O 1
ATOM 569 N N . GLU A 1 86 ? -4.688 -2.252 12.750 1.00 96.06 86 GLU A N 1
ATOM 570 C CA . GLU A 1 86 ? -4.614 -3.562 12.107 1.00 96.06 86 GLU A CA 1
ATOM 571 C C . GLU A 1 86 ? -5.918 -4.349 12.283 1.00 96.06 86 GLU A C 1
ATOM 573 O O . GLU A 1 86 ? -6.432 -4.945 11.330 1.00 96.06 86 GLU A O 1
ATOM 578 N N . LYS A 1 87 ? -6.493 -4.321 13.490 1.00 97.25 87 LYS A N 1
ATOM 579 C CA . LYS A 1 87 ? -7.778 -4.963 13.774 1.00 97.25 87 LYS A CA 1
ATOM 580 C C . LYS A 1 87 ? -8.911 -4.356 12.945 1.00 97.25 87 LYS A C 1
ATOM 582 O O . LYS A 1 87 ? -9.688 -5.110 12.362 1.00 97.25 87 LYS A O 1
ATOM 587 N N . SER A 1 88 ? -8.997 -3.028 12.875 1.00 96.81 88 SER A N 1
ATOM 588 C CA . SER A 1 88 ? -10.024 -2.311 12.108 1.00 96.81 88 SER A CA 1
ATOM 589 C C . SER A 1 88 ? -9.995 -2.701 10.625 1.00 96.81 88 SER A C 1
ATOM 591 O O . SER A 1 88 ? -11.007 -3.125 10.061 1.00 96.81 88 SER A O 1
ATOM 593 N N . ILE A 1 89 ? -8.806 -2.681 10.017 1.00 96.94 89 ILE A N 1
ATOM 594 C CA . ILE A 1 89 ? -8.606 -3.034 8.606 1.00 96.94 89 ILE A CA 1
ATOM 595 C C . ILE A 1 89 ? -8.966 -4.504 8.343 1.00 96.94 89 ILE A C 1
ATOM 597 O O . ILE A 1 89 ? -9.649 -4.818 7.365 1.00 96.94 89 ILE A O 1
ATOM 601 N N . LYS A 1 90 ? -8.551 -5.422 9.226 1.00 96.81 90 LYS A N 1
ATOM 602 C CA . LYS A 1 90 ? -8.878 -6.854 9.110 1.00 96.81 90 LYS A CA 1
ATOM 603 C C . LYS A 1 90 ? -10.381 -7.109 9.149 1.00 96.81 90 LYS A C 1
ATOM 605 O O . LYS A 1 90 ? -10.886 -7.885 8.341 1.00 96.81 90 LYS A O 1
ATOM 610 N N . VAL A 1 91 ? -11.091 -6.464 10.075 1.00 97.31 91 VAL A N 1
ATOM 611 C CA . VAL A 1 91 ? -12.551 -6.586 10.190 1.00 97.31 91 VAL A CA 1
ATOM 612 C C . VAL A 1 91 ? -13.234 -6.058 8.929 1.00 97.31 91 VAL A C 1
ATOM 614 O O . VAL A 1 91 ? -14.134 -6.717 8.414 1.00 97.31 91 VAL A O 1
ATOM 617 N N . PHE A 1 92 ? -12.776 -4.928 8.389 1.00 97.38 92 PHE A N 1
ATOM 618 C CA . PHE A 1 92 ? -13.331 -4.363 7.161 1.00 97.38 92 PHE A CA 1
ATOM 619 C C . PHE A 1 92 ? -13.190 -5.304 5.958 1.00 97.38 92 PHE A C 1
ATOM 621 O O . PHE A 1 92 ? -14.164 -5.558 5.251 1.00 97.38 92 PHE A O 1
ATOM 628 N N . PHE A 1 93 ? -12.007 -5.880 5.733 1.00 97.88 93 PHE A N 1
ATOM 629 C CA . PHE A 1 93 ? -11.812 -6.797 4.604 1.00 97.88 93 PHE A CA 1
ATOM 630 C C . PHE A 1 93 ? -12.474 -8.166 4.795 1.00 97.88 93 PHE A C 1
ATOM 632 O O . PHE A 1 93 ? -12.715 -8.858 3.807 1.00 97.88 93 PHE A O 1
ATOM 639 N N . ALA A 1 94 ? -12.822 -8.554 6.027 1.00 97.81 94 ALA A N 1
ATOM 640 C CA . ALA A 1 94 ? -13.636 -9.745 6.264 1.00 97.81 94 ALA A CA 1
ATOM 641 C C . ALA A 1 94 ? -15.062 -9.590 5.704 1.00 97.81 94 ALA A C 1
ATOM 643 O O . ALA A 1 94 ? -15.653 -10.573 5.260 1.00 97.81 94 ALA A O 1
ATOM 644 N N . THR A 1 95 ? -15.600 -8.366 5.692 1.00 97.62 95 THR A N 1
ATOM 645 C CA . THR A 1 95 ? -16.908 -8.054 5.097 1.00 97.62 95 THR A CA 1
ATOM 646 C C . THR A 1 95 ? -16.810 -7.573 3.646 1.00 97.62 95 THR A C 1
ATOM 648 O O . THR A 1 95 ? -17.787 -7.696 2.911 1.00 97.62 95 THR A O 1
ATOM 651 N N . HIS A 1 96 ? -15.631 -7.124 3.197 1.00 97.81 96 HIS A N 1
ATOM 652 C CA . HIS A 1 96 ? -15.370 -6.661 1.827 1.00 97.81 96 HIS A CA 1
ATOM 653 C C . HIS A 1 96 ? -14.238 -7.449 1.137 1.00 97.81 96 HIS A C 1
ATOM 655 O O . HIS A 1 96 ? -13.213 -6.876 0.750 1.00 97.81 96 HIS A O 1
ATOM 661 N N . PRO A 1 97 ? -14.389 -8.772 0.934 1.00 97.44 97 PRO A N 1
ATOM 662 C CA . PRO A 1 97 ? -13.321 -9.606 0.381 1.00 97.44 97 PRO A CA 1
ATOM 663 C C . PRO A 1 97 ? -12.957 -9.242 -1.064 1.00 97.44 97 PRO A C 1
ATOM 665 O O . PRO A 1 97 ? -11.806 -9.421 -1.463 1.00 97.44 97 PRO A O 1
ATOM 668 N N . GLN A 1 98 ? -13.904 -8.706 -1.843 1.00 97.94 98 GLN A N 1
ATOM 669 C CA . GLN A 1 98 ? -13.636 -8.271 -3.215 1.00 97.94 98 GLN A CA 1
ATOM 670 C C . GLN A 1 98 ? -12.649 -7.099 -3.250 1.00 97.94 98 G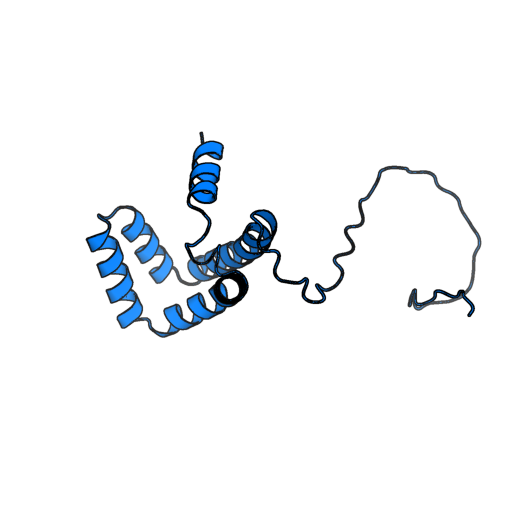LN A C 1
ATOM 672 O O . GLN A 1 98 ? -11.702 -7.133 -4.029 1.00 97.94 98 GLN A O 1
ATOM 677 N N . MET A 1 99 ? -12.779 -6.132 -2.333 1.00 97.69 99 MET A N 1
ATOM 678 C CA . MET A 1 99 ? -11.869 -4.984 -2.299 1.00 97.69 99 MET A CA 1
ATOM 679 C C . MET A 1 99 ? -10.428 -5.387 -1.986 1.00 97.69 99 MET A C 1
ATOM 681 O O . MET A 1 99 ? -9.471 -4.805 -2.494 1.00 97.69 99 MET A O 1
ATOM 685 N N . TRP A 1 100 ? -10.254 -6.442 -1.190 1.00 97.12 100 TRP A N 1
ATOM 686 C CA . TRP A 1 100 ? -8.938 -7.024 -0.943 1.00 97.12 100 TRP A CA 1
ATOM 687 C C . TRP A 1 100 ? -8.335 -7.675 -2.196 1.00 97.12 100 TRP A C 1
ATOM 689 O O . TRP A 1 100 ? -7.124 -7.601 -2.416 1.00 97.12 100 TRP A O 1
ATOM 699 N N . ILE A 1 101 ? -9.159 -8.332 -3.016 1.00 97.88 101 ILE A N 1
ATOM 700 C CA . ILE A 1 101 ? -8.721 -8.934 -4.283 1.00 97.88 101 ILE A CA 1
ATOM 701 C C . ILE A 1 101 ? -8.269 -7.837 -5.250 1.00 97.88 101 ILE A C 1
ATOM 703 O O . ILE A 1 101 ? -7.190 -7.956 -5.835 1.00 97.88 101 ILE A O 1
ATOM 707 N N . ASP A 1 102 ? -9.042 -6.761 -5.358 1.00 98.00 102 ASP A N 1
ATOM 708 C CA . ASP A 1 102 ? -8.751 -5.645 -6.255 1.00 98.00 102 ASP A CA 1
ATOM 709 C C . ASP A 1 102 ? -7.452 -4.929 -5.852 1.00 98.00 102 ASP A C 1
ATOM 711 O O . ASP A 1 102 ? -6.553 -4.759 -6.677 1.00 98.00 102 ASP A O 1
ATOM 715 N N . LEU A 1 103 ? -7.276 -4.611 -4.563 1.00 97.56 103 LEU A N 1
ATOM 716 C CA . LEU A 1 103 ? -6.025 -4.033 -4.056 1.00 97.56 103 LEU A CA 1
ATOM 717 C C . LEU A 1 103 ? -4.820 -4.954 -4.279 1.00 97.56 103 LEU A C 1
ATOM 719 O O . LEU A 1 103 ? -3.722 -4.485 -4.581 1.00 97.56 103 LEU A O 1
ATOM 723 N N . ARG A 1 104 ? -5.000 -6.276 -4.169 1.00 96.75 104 ARG A N 1
ATOM 724 C CA . ARG A 1 104 ? -3.929 -7.236 -4.469 1.00 96.75 104 ARG A CA 1
ATOM 725 C C . ARG A 1 104 ? -3.574 -7.243 -5.954 1.00 96.75 104 ARG A C 1
ATOM 727 O O . ARG A 1 104 ? -2.404 -7.430 -6.288 1.00 96.75 104 ARG A O 1
ATOM 734 N N . ALA A 1 105 ? -4.555 -7.060 -6.835 1.00 97.50 105 ALA A N 1
ATOM 735 C CA . ALA A 1 105 ? -4.316 -6.916 -8.265 1.00 97.50 105 ALA A CA 1
ATOM 736 C C . ALA A 1 105 ? -3.555 -5.615 -8.568 1.00 97.50 105 ALA A C 1
ATOM 738 O O . ALA A 1 105 ? -2.567 -5.655 -9.299 1.00 97.50 105 ALA A O 1
ATOM 739 N N . ILE A 1 106 ? -3.930 -4.499 -7.932 1.00 97.38 106 ILE A N 1
ATOM 740 C CA . ILE A 1 106 ? -3.211 -3.217 -8.025 1.00 97.38 106 ILE A CA 1
ATOM 741 C C . ILE A 1 106 ? -1.758 -3.367 -7.546 1.00 97.38 106 ILE A C 1
ATOM 743 O O . ILE A 1 106 ? -0.829 -2.912 -8.208 1.00 97.38 106 ILE A O 1
ATOM 747 N N . GLY A 1 107 ? -1.539 -4.064 -6.429 1.00 94.94 107 GLY A N 1
ATOM 748 C CA . GLY A 1 107 ? -0.213 -4.291 -5.848 1.00 94.94 107 GLY A CA 1
ATOM 749 C C . GLY A 1 107 ? 0.640 -5.364 -6.537 1.00 94.94 107 GLY A C 1
ATOM 750 O O . GLY A 1 107 ? 1.775 -5.591 -6.110 1.00 94.94 107 GLY A O 1
ATOM 751 N N . ARG A 1 108 ? 0.135 -6.034 -7.584 1.00 95.88 108 ARG A N 1
ATOM 752 C CA . ARG A 1 108 ? 0.834 -7.141 -8.262 1.00 95.88 108 ARG A CA 1
ATOM 753 C C . ARG A 1 108 ? 2.256 -6.780 -8.722 1.00 95.88 108 ARG A C 1
ATOM 755 O O . ARG A 1 108 ? 3.159 -7.547 -8.391 1.00 95.88 108 ARG A O 1
ATOM 762 N N . PRO A 1 109 ? 2.507 -5.618 -9.362 1.00 92.69 109 PRO A N 1
ATOM 763 C CA . PRO A 1 109 ? 3.850 -5.267 -9.827 1.00 92.69 109 PRO A CA 1
ATOM 764 C C . PRO A 1 109 ? 4.887 -5.209 -8.697 1.00 92.69 109 PRO A C 1
ATOM 766 O O . PRO A 1 109 ? 6.038 -5.594 -8.885 1.00 92.69 109 PRO A O 1
ATOM 769 N N . LEU A 1 110 ? 4.479 -4.790 -7.493 1.00 89.38 110 LEU A N 1
ATOM 770 C CA . LEU A 1 110 ? 5.360 -4.780 -6.322 1.00 89.38 110 LEU A CA 1
ATOM 771 C C . LEU A 1 110 ? 5.651 -6.188 -5.811 1.00 89.38 110 LEU A C 1
ATOM 773 O O . LEU A 1 110 ? 6.766 -6.455 -5.370 1.00 89.38 110 LEU A O 1
ATOM 777 N N . ALA A 1 111 ? 4.661 -7.082 -5.832 1.00 90.19 111 ALA A N 1
ATOM 778 C CA . ALA A 1 111 ? 4.866 -8.475 -5.452 1.00 90.19 111 ALA A CA 1
ATOM 779 C C . ALA A 1 111 ? 5.841 -9.169 -6.413 1.00 90.19 111 ALA A C 1
ATOM 781 O O . ALA A 1 111 ? 6.751 -9.861 -5.957 1.00 90.19 111 ALA A O 1
ATOM 782 N N . ASP A 1 112 ? 5.691 -8.921 -7.714 1.00 91.00 112 ASP A N 1
ATOM 783 C CA . ASP A 1 112 ? 6.544 -9.492 -8.755 1.00 91.00 112 ASP A CA 1
ATOM 784 C C . ASP A 1 112 ? 7.983 -8.949 -8.657 1.00 91.00 112 ASP A C 1
ATOM 786 O O . ASP A 1 112 ? 8.935 -9.731 -8.657 1.00 91.00 112 ASP A O 1
ATOM 790 N N . LEU A 1 113 ? 8.162 -7.635 -8.449 1.00 87.31 113 LEU A N 1
ATOM 791 C CA . LEU A 1 113 ? 9.480 -7.031 -8.199 1.00 87.31 113 LEU A CA 1
ATOM 792 C C . LEU A 1 113 ? 10.145 -7.623 -6.949 1.00 87.31 113 LEU A C 1
ATOM 794 O O . LEU A 1 113 ? 11.334 -7.937 -6.951 1.00 87.31 113 LEU A O 1
ATOM 798 N N . ARG A 1 114 ? 9.372 -7.812 -5.876 1.00 86.00 114 ARG A N 1
ATOM 799 C CA . ARG A 1 114 ? 9.868 -8.377 -4.619 1.00 86.00 114 ARG A CA 1
ATOM 800 C C . ARG A 1 114 ? 10.329 -9.828 -4.781 1.00 86.00 114 ARG A C 1
ATOM 802 O O . ARG A 1 114 ? 11.333 -10.220 -4.191 1.00 86.00 114 ARG A O 1
ATOM 809 N N . ALA A 1 115 ? 9.603 -10.614 -5.574 1.00 88.44 115 ALA A N 1
ATOM 810 C CA . ALA A 1 115 ? 9.963 -11.992 -5.889 1.00 88.44 115 ALA A CA 1
ATOM 811 C C . ALA A 1 115 ? 11.234 -12.070 -6.747 1.00 88.44 115 ALA A C 1
ATOM 813 O O . ALA A 1 115 ? 12.057 -12.960 -6.541 1.00 88.44 115 ALA A O 1
ATOM 814 N N . ALA A 1 116 ? 11.412 -11.126 -7.671 1.00 87.19 116 ALA A N 1
ATOM 815 C CA . ALA A 1 116 ? 12.607 -11.044 -8.498 1.00 87.19 116 ALA A CA 1
ATOM 816 C C . ALA A 1 116 ? 13.841 -10.521 -7.744 1.00 87.19 116 ALA A C 1
ATOM 818 O O . ALA A 1 116 ? 14.963 -10.927 -8.039 1.00 87.19 116 ALA A O 1
ATOM 819 N N . CYS A 1 117 ? 13.639 -9.652 -6.751 1.00 87.50 117 CYS A N 1
ATOM 820 C CA . CYS A 1 117 ? 14.707 -9.012 -5.996 1.00 87.50 117 CYS A CA 1
ATOM 821 C C . CYS A 1 117 ? 14.605 -9.303 -4.482 1.00 87.50 117 CYS A C 1
ATOM 823 O O . CYS A 1 117 ? 14.179 -8.444 -3.701 1.00 87.50 117 CYS A O 1
ATOM 825 N N . PRO A 1 118 ? 15.048 -10.484 -4.011 1.00 72.75 118 PRO A N 1
ATOM 826 C CA . PRO A 1 118 ? 14.880 -10.906 -2.617 1.00 72.75 118 PRO A CA 1
ATOM 827 C C . PRO A 1 118 ? 15.599 -10.008 -1.596 1.00 72.75 118 PRO A C 1
ATOM 829 O O . PRO A 1 118 ? 15.153 -9.895 -0.458 1.00 72.75 118 PRO A O 1
ATOM 832 N N . ALA A 1 119 ? 16.662 -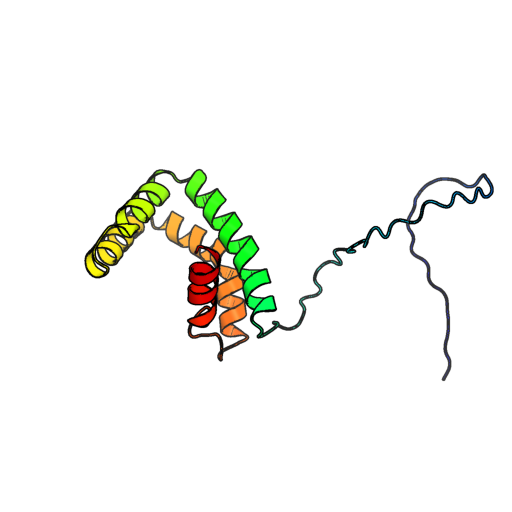9.297 -1.987 1.00 70.56 119 ALA A N 1
ATOM 833 C CA . ALA A 1 119 ? 17.316 -8.306 -1.124 1.00 70.56 119 ALA A CA 1
ATOM 834 C C . ALA A 1 119 ? 16.440 -7.062 -0.851 1.00 70.56 119 ALA A C 1
ATOM 836 O O . ALA A 1 119 ? 16.656 -6.365 0.136 1.00 70.56 119 ALA A O 1
ATOM 837 N N . GLN A 1 120 ? 15.428 -6.799 -1.685 1.00 63.44 120 GLN A N 1
ATOM 838 C CA . GLN A 1 120 ? 14.392 -5.784 -1.461 1.00 63.44 120 GLN A CA 1
ATOM 839 C C . GLN A 1 120 ? 13.095 -6.391 -0.888 1.00 63.44 120 GLN A C 1
ATOM 841 O O . GLN A 1 120 ? 12.084 -5.702 -0.731 1.00 63.44 120 GLN A O 1
ATOM 846 N N . ALA A 1 121 ? 13.108 -7.679 -0.512 1.00 53.16 121 ALA A N 1
ATOM 847 C CA . ALA A 1 121 ? 11.951 -8.344 0.083 1.00 53.16 121 ALA A CA 1
ATOM 848 C C . ALA A 1 121 ? 11.548 -7.809 1.456 1.00 53.16 121 ALA A C 1
ATOM 850 O O . ALA A 1 121 ? 10.378 -7.919 1.825 1.00 53.16 121 ALA A O 1
ATOM 851 N N . ALA A 1 122 ? 12.463 -7.121 2.139 1.00 54.78 122 ALA A N 1
ATOM 852 C CA . ALA A 1 122 ? 12.190 -6.392 3.372 1.00 54.78 122 ALA A CA 1
ATOM 853 C C . ALA A 1 122 ? 11.236 -5.184 3.194 1.00 54.78 122 ALA A C 1
ATOM 855 O O . ALA A 1 122 ? 10.875 -4.557 4.185 1.00 54.78 122 ALA A O 1
ATOM 856 N N . GLY A 1 123 ? 10.788 -4.878 1.965 1.00 56.72 123 GLY A N 1
ATOM 857 C CA . GLY A 1 123 ? 9.960 -3.711 1.634 1.00 56.72 123 GLY A CA 1
ATOM 858 C C . GLY A 1 123 ? 10.771 -2.640 0.903 1.00 56.72 123 GLY A C 1
ATOM 859 O O . GLY A 1 123 ? 11.944 -2.881 0.610 1.00 56.72 123 GLY A O 1
ATOM 860 N N . PRO A 1 124 ? 10.194 -1.455 0.601 1.00 57.41 124 PRO A N 1
ATOM 861 C CA . PRO A 1 124 ? 11.045 -0.290 0.386 1.00 57.41 124 PRO A CA 1
ATOM 862 C C . PRO A 1 124 ? 12.025 -0.269 1.547 1.00 57.41 124 PRO A C 1
ATOM 864 O O . PRO A 1 124 ? 11.594 -0.390 2.697 1.00 57.41 124 PRO A O 1
ATOM 867 N N . SER A 1 125 ? 13.329 -0.238 1.256 1.00 55.78 125 SER A N 1
ATOM 868 C CA . SER A 1 125 ? 14.311 -0.160 2.329 1.00 55.78 125 SER A CA 1
ATOM 869 C C . SER A 1 125 ? 13.847 0.951 3.280 1.00 55.78 125 SER A C 1
ATOM 871 O O . SER A 1 125 ? 13.315 1.961 2.799 1.00 55.78 125 SER A O 1
ATOM 873 N N . PRO A 1 126 ? 13.971 0.779 4.608 1.00 57.28 126 PRO A N 1
ATOM 874 C CA . PRO A 1 126 ? 13.546 1.776 5.596 1.00 57.28 126 PRO A CA 1
ATOM 875 C C . PRO A 1 126 ? 13.979 3.218 5.265 1.00 57.28 126 PRO A C 1
ATOM 877 O O . PRO A 1 126 ? 13.423 4.177 5.791 1.00 57.28 126 PRO A O 1
ATOM 880 N N . ASP A 1 127 ? 14.963 3.369 4.382 1.00 68.25 127 ASP A N 1
ATOM 881 C CA . ASP A 1 127 ? 15.495 4.610 3.845 1.00 68.25 127 ASP A CA 1
ATOM 882 C C . ASP A 1 127 ? 14.545 5.384 2.920 1.00 68.25 127 ASP A C 1
ATOM 884 O O . ASP A 1 127 ? 14.561 6.607 2.985 1.00 68.25 127 ASP A O 1
ATOM 888 N N . ILE A 1 128 ? 13.696 4.751 2.094 1.00 74.88 128 ILE A N 1
ATOM 889 C CA . ILE A 1 128 ? 12.795 5.514 1.201 1.00 74.88 128 ILE A CA 1
ATOM 890 C C . ILE A 1 128 ? 11.698 6.227 1.999 1.00 74.88 128 ILE A C 1
ATOM 892 O O . ILE A 1 128 ? 11.400 7.385 1.721 1.00 74.88 128 ILE A O 1
ATOM 896 N N . GLY A 1 129 ? 11.130 5.580 3.022 1.00 77.06 129 GLY A N 1
ATOM 897 C CA . GLY A 1 129 ? 10.172 6.235 3.922 1.00 77.06 129 GLY A CA 1
ATOM 898 C C . GLY A 1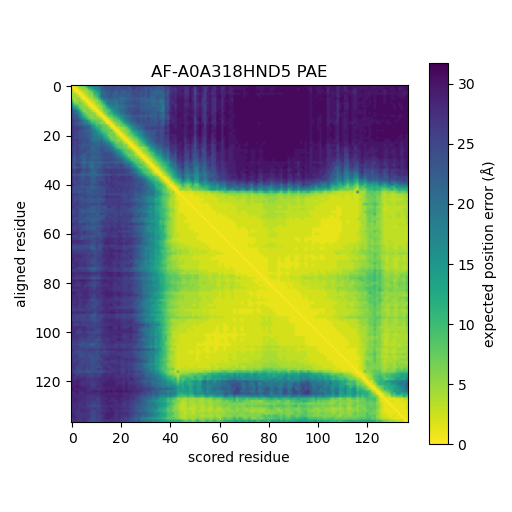 129 ? 10.807 7.427 4.640 1.00 77.06 129 GLY A C 1
ATOM 899 O O . GLY A 1 129 ? 10.289 8.536 4.585 1.00 77.06 129 GLY A O 1
ATOM 900 N N . LYS A 1 130 ? 12.010 7.229 5.194 1.00 84.25 130 LYS A N 1
ATOM 901 C CA . LYS A 1 130 ? 12.796 8.309 5.809 1.00 84.25 130 LYS A CA 1
ATOM 902 C C . LYS A 1 130 ? 13.151 9.425 4.827 1.00 84.25 130 LYS A C 1
ATOM 904 O O . LYS A 1 130 ? 13.219 10.580 5.233 1.00 84.25 130 LYS A O 1
ATOM 909 N N . LEU A 1 131 ? 13.401 9.098 3.558 1.00 84.19 131 LEU A N 1
ATOM 910 C CA . LEU A 1 131 ? 13.646 10.079 2.504 1.00 84.19 131 LEU A CA 1
ATOM 911 C C . L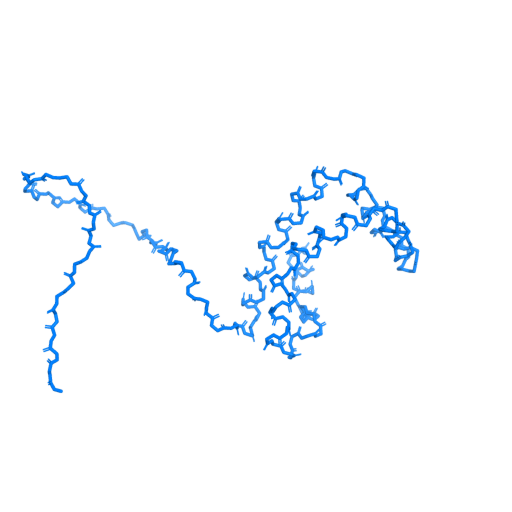EU A 1 131 ? 12.393 10.924 2.251 1.00 84.19 131 LEU A C 1
ATOM 913 O O . LEU A 1 131 ? 12.504 12.146 2.207 1.00 84.19 131 LEU A O 1
ATOM 917 N N . TYR A 1 132 ? 11.214 10.305 2.135 1.00 85.00 132 TYR A N 1
ATOM 918 C CA . TYR A 1 132 ? 9.951 11.040 2.017 1.00 85.00 132 TYR A CA 1
ATOM 919 C C . TYR A 1 132 ? 9.693 11.932 3.236 1.00 85.00 132 TYR A C 1
ATOM 921 O O . TYR A 1 132 ? 9.387 13.110 3.061 1.00 85.00 132 TYR A O 1
ATOM 929 N N . ASP A 1 133 ? 9.922 11.424 4.447 1.00 87.56 133 ASP A N 1
ATOM 930 C CA . ASP A 1 133 ? 9.802 12.211 5.680 1.00 87.56 133 ASP A CA 1
ATOM 931 C C . ASP A 1 133 ? 10.790 13.384 5.722 1.00 87.56 133 ASP A C 1
ATOM 933 O O . ASP A 1 133 ? 10.475 14.451 6.245 1.00 87.56 133 ASP A O 1
ATOM 937 N N . ALA A 1 134 ? 12.005 13.201 5.198 1.00 91.19 134 ALA A N 1
ATOM 938 C CA . ALA A 1 134 ? 13.015 14.252 5.132 1.00 91.19 134 ALA A CA 1
ATOM 939 C C . ALA A 1 134 ? 12.674 15.330 4.093 1.00 91.19 134 ALA A C 1
ATOM 941 O O . ALA A 1 134 ? 12.959 16.495 4.341 1.00 91.19 134 ALA A O 1
ATOM 942 N N . MET A 1 135 ? 12.060 14.965 2.962 1.00 90.31 135 MET A N 1
ATOM 943 C CA . MET A 1 135 ? 11.600 15.919 1.940 1.00 90.31 135 MET A CA 1
ATOM 944 C C . MET A 1 135 ? 10.379 16.735 2.384 1.00 90.31 135 MET A C 1
ATOM 946 O O . MET A 1 135 ? 10.139 17.808 1.841 1.00 90.31 135 MET A O 1
ATOM 950 N N . ALA A 1 136 ? 9.594 16.223 3.335 1.00 91.62 136 ALA A N 1
ATOM 951 C CA . ALA A 1 136 ? 8.401 16.887 3.859 1.00 91.62 136 ALA A CA 1
ATOM 952 C C . ALA A 1 136 ? 8.692 17.923 4.968 1.00 91.62 136 ALA A C 1
ATOM 954 O O . ALA A 1 136 ? 7.752 18.507 5.509 1.00 91.62 136 ALA A O 1
ATOM 955 N N . LYS A 1 137 ? 9.965 18.126 5.330 1.00 88.44 137 LYS A N 1
ATOM 956 C CA . LYS A 1 137 ? 10.427 19.123 6.309 1.00 88.44 137 LYS A CA 1
ATOM 957 C C . LYS A 1 137 ? 10.940 20.373 5.611 1.00 88.44 137 LYS A C 1
ATOM 959 O O . LYS A 1 137 ? 10.705 21.465 6.170 1.00 88.44 137 LYS A O 1
#